Protein AF-A0A2A4KJM3-F1 (afdb_monomer)

Nearest PDB structures (foldseek):
  4j9c-assembly1_A  TM=4.118E-01  e=5.227E+00  Homo sapiens
  3hrs-assembly1_B  TM=3.796E-01  e=7.145E+00  Streptococcus gordonii
  7pi8-assembly1_t  TM=2.627E-01  e=9.175E+00  Mycoplasmoides pneumoniae M129

Solvent-accessible surface area (backbone atoms only — not comparable to full-atom values): 5342 Å² total; per-residue (Å²): 131,83,65,91,86,64,88,81,59,56,50,80,45,62,54,65,70,60,26,54,61,44,32,74,76,47,61,68,86,55,28,80,37,35,69,23,27,32,45,35,74,84,72,56,78,68,25,45,28,29,63,56,43,96,92,40,80,51,32,35,30,58,58,96,92,37,80,40,79,55,75,83,75,83,76,91,65,85,89,81,78,90,81,133

pLDDT: mean 81.97, std 18.2, range [39.34, 95.88]

Secondary structure (DSSP, 8-state):
-PPTT----EEEE--HHHHHHHHTTS-HHHHTTEEEEEEETTS---EEEEPP-SS--SEEEEETTEEEEE----------S---

Radius of gyration: 14.1 Å; Cα contacts (8 Å, |Δi|>4): 112; chains: 1; bounding box: 30×40×35 Å

Foldseek 3Di:
DPPPPDDWDFDKAQPPVLLVVQLVVDDPVQSVQFRIWTCTPVRDDIWTWGDADPVRNFIWTQDPNDIDGDDDDPPPDDPPDDDD

Mean predicted aligned error: 8.19 Å

Sequence (84 aa):
MTPRGKDRTGIVSDDLLTVASVARRIPLDKAVRCTAVIIPADGGDMLPLLRRTAKEPHQQTKDGGRWRSVVPLNRTNSQEEAAA

Structure (mmCIF, N/CA/C/O backbone):
data_AF-A0A2A4KJM3-F1
#
_entry.id   AF-A0A2A4KJM3-F1
#
loop_
_atom_site.group_PDB
_atom_site.id
_atom_site.type_symbol
_atom_site.label_atom_id
_atom_site.label_alt_id
_atom_site.label_comp_id
_atom_site.label_asym_id
_atom_site.label_entity_id
_atom_site.label_seq_id
_atom_site.pdbx_PDB_ins_code
_atom_site.Cartn_x
_atom_site.Cartn_y
_atom_site.Cartn_z
_atom_site.occupancy
_atom_site.B_iso_or_equiv
_atom_site.auth_seq_id
_atom_site.auth_comp_id
_atom_site.auth_asym_id
_atom_site.auth_atom_id
_atom_site.pdbx_PDB_model_num
ATOM 1 N N . MET A 1 1 ? 13.143 -9.125 -8.153 1.00 44.56 1 MET A N 1
ATOM 2 C CA . MET A 1 1 ? 13.791 -8.837 -6.852 1.00 44.56 1 MET A CA 1
ATOM 3 C C . MET A 1 1 ? 14.355 -7.429 -6.907 1.00 44.56 1 MET A C 1
ATOM 5 O O . MET A 1 1 ? 15.320 -7.213 -7.628 1.00 44.56 1 MET A O 1
ATOM 9 N N . THR A 1 2 ? 13.762 -6.469 -6.202 1.00 48.41 2 THR A N 1
ATOM 10 C CA . THR A 1 2 ? 14.382 -5.149 -6.015 1.00 48.41 2 THR A CA 1
ATOM 11 C C . THR A 1 2 ? 15.647 -5.336 -5.163 1.00 48.41 2 THR A C 1
ATOM 13 O O . THR A 1 2 ? 15.572 -5.997 -4.121 1.00 48.41 2 THR A O 1
ATOM 16 N N . PRO A 1 3 ? 16.825 -4.843 -5.588 1.00 47.72 3 PRO A N 1
ATOM 17 C CA . PRO A 1 3 ? 18.059 -4.985 -4.819 1.00 47.72 3 PRO A CA 1
ATOM 18 C C . PRO A 1 3 ? 17.889 -4.374 -3.425 1.00 47.72 3 PRO A C 1
ATOM 20 O O . PRO A 1 3 ? 17.326 -3.286 -3.286 1.00 47.72 3 PRO A O 1
ATOM 23 N N . ARG A 1 4 ? 18.365 -5.065 -2.381 1.00 48.38 4 ARG A N 1
ATOM 24 C CA . ARG A 1 4 ? 18.321 -4.547 -1.006 1.00 48.38 4 ARG A CA 1
ATOM 25 C C . ARG A 1 4 ? 19.041 -3.194 -0.965 1.00 48.38 4 ARG A C 1
ATOM 27 O O . ARG A 1 4 ? 20.224 -3.135 -1.272 1.00 48.38 4 ARG A O 1
ATOM 34 N N . GLY A 1 5 ? 18.328 -2.138 -0.575 1.00 51.47 5 GLY A N 1
ATOM 35 C CA . GLY A 1 5 ? 18.913 -0.817 -0.323 1.00 51.47 5 GLY A CA 1
ATOM 36 C C . GLY A 1 5 ? 18.793 0.208 -1.453 1.00 51.47 5 GLY A C 1
ATOM 37 O O . GLY A 1 5 ? 19.334 1.293 -1.297 1.00 51.47 5 GLY A O 1
ATOM 38 N N . LYS A 1 6 ? 18.092 -0.084 -2.558 1.00 63.28 6 LYS A N 1
ATOM 39 C CA . LYS A 1 6 ? 17.715 0.972 -3.510 1.00 63.28 6 LYS A CA 1
ATOM 40 C C . LYS A 1 6 ? 16.428 1.648 -3.059 1.00 63.28 6 LYS A C 1
ATOM 42 O O . LYS A 1 6 ? 15.422 0.969 -2.845 1.00 63.28 6 LYS A O 1
ATOM 47 N N . ASP A 1 7 ? 16.473 2.969 -2.943 1.00 69.81 7 ASP A N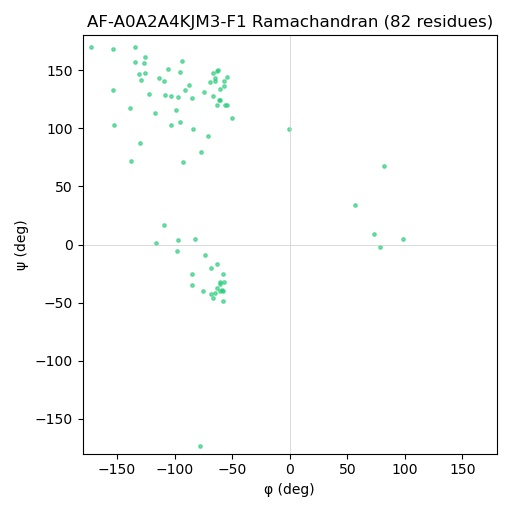 1
ATOM 48 C CA . ASP A 1 7 ? 15.277 3.780 -2.769 1.00 69.81 7 ASP A CA 1
ATOM 49 C C . ASP A 1 7 ? 14.375 3.590 -3.986 1.00 69.81 7 ASP A C 1
ATOM 51 O O . ASP A 1 7 ? 14.795 3.750 -5.135 1.00 69.81 7 ASP A O 1
ATOM 55 N N . ARG A 1 8 ? 13.136 3.178 -3.724 1.00 79.94 8 ARG A N 1
ATOM 56 C CA . ARG A 1 8 ? 12.136 2.936 -4.756 1.00 79.94 8 ARG A CA 1
ATOM 57 C C . ARG A 1 8 ? 11.238 4.157 -4.837 1.00 79.94 8 ARG A C 1
ATOM 59 O O . ARG A 1 8 ? 10.554 4.492 -3.872 1.00 79.94 8 ARG A O 1
ATOM 66 N N . THR A 1 9 ? 11.268 4.832 -5.978 1.00 88.50 9 THR A N 1
ATOM 67 C CA . THR A 1 9 ? 10.431 6.001 -6.244 1.00 88.50 9 THR A CA 1
ATOM 68 C C . THR A 1 9 ? 9.140 5.590 -6.945 1.00 88.50 9 THR A C 1
ATOM 70 O O . THR A 1 9 ? 9.040 4.525 -7.562 1.00 88.50 9 THR A O 1
ATOM 73 N N . GLY A 1 10 ? 8.124 6.435 -6.836 1.00 91.12 10 GLY A N 1
ATOM 74 C CA . GLY A 1 10 ? 6.834 6.214 -7.467 1.00 91.12 10 GLY A CA 1
ATOM 75 C C . GLY A 1 10 ? 5.933 7.428 -7.323 1.00 91.12 10 GLY A C 1
ATOM 76 O O . GLY A 1 10 ? 6.242 8.361 -6.577 1.00 91.12 10 GLY A O 1
ATOM 77 N N . ILE A 1 11 ? 4.818 7.403 -8.043 1.00 92.44 11 ILE A N 1
ATOM 78 C CA . ILE A 1 11 ? 3.768 8.414 -7.923 1.00 92.44 11 ILE A CA 1
ATOM 79 C C . ILE A 1 11 ? 2.688 7.925 -6.964 1.00 92.44 11 ILE A C 1
ATOM 81 O O . ILE A 1 11 ? 2.433 6.726 -6.858 1.00 92.44 11 ILE A O 1
ATOM 85 N N . VAL A 1 12 ? 2.055 8.856 -6.259 1.00 93.31 12 VAL A N 1
ATOM 86 C CA . VAL A 1 12 ? 0.913 8.554 -5.395 1.00 93.31 12 VAL A CA 1
ATOM 87 C C . VAL A 1 12 ? -0.368 8.702 -6.209 1.00 93.31 12 VAL A C 1
ATOM 89 O O . VAL A 1 12 ? -0.531 9.696 -6.911 1.00 93.31 12 VAL A O 1
ATOM 92 N N . SER A 1 13 ? -1.263 7.725 -6.101 1.00 94.00 13 SER A N 1
ATOM 93 C CA . SER A 1 13 ? -2.604 7.761 -6.689 1.00 94.00 13 SER A CA 1
ATOM 94 C C . SER A 1 13 ? -3.645 7.409 -5.630 1.00 94.00 13 SER A C 1
ATOM 96 O O . SER A 1 13 ? -3.413 6.547 -4.783 1.00 94.00 13 SER A O 1
ATOM 98 N N . ASP A 1 14 ? -4.785 8.082 -5.668 1.00 94.00 14 ASP A N 1
ATOM 99 C CA . ASP A 1 14 ? -5.943 7.882 -4.798 1.00 94.00 14 ASP A CA 1
ATOM 100 C C . ASP A 1 14 ? -7.137 7.247 -5.535 1.00 94.00 14 ASP A C 1
ATOM 102 O O . ASP A 1 14 ? -8.254 7.249 -5.018 1.00 94.00 14 ASP A O 1
ATOM 106 N N . ASP A 1 15 ? -6.899 6.649 -6.710 1.00 95.12 15 ASP A N 1
ATOM 107 C CA . ASP A 1 15 ? -7.927 5.936 -7.471 1.00 95.12 15 ASP A CA 1
ATOM 108 C C . ASP A 1 15 ? -8.614 4.857 -6.616 1.00 95.12 15 ASP A C 1
ATOM 110 O O . ASP A 1 15 ? -7.981 3.918 -6.124 1.00 95.12 15 ASP A O 1
ATOM 114 N N . LEU A 1 16 ? -9.933 4.980 -6.453 1.00 92.31 16 LEU A N 1
ATOM 115 C CA . LEU A 1 16 ? -10.704 4.179 -5.500 1.00 92.31 16 LEU A CA 1
ATOM 116 C C . LEU A 1 16 ? -10.679 2.682 -5.825 1.00 92.31 16 LEU A C 1
ATOM 118 O O . LEU A 1 16 ? -10.614 1.856 -4.910 1.00 92.31 16 LEU A O 1
ATOM 122 N N . LEU A 1 17 ? -10.712 2.318 -7.111 1.00 94.06 17 LEU A N 1
ATOM 123 C CA . LEU A 1 17 ? -10.686 0.917 -7.541 1.00 94.06 17 LEU A CA 1
ATOM 124 C C . LEU A 1 17 ? -9.329 0.283 -7.245 1.00 94.06 17 LEU A C 1
ATOM 126 O O . LEU A 1 17 ? -9.249 -0.839 -6.726 1.00 94.06 17 LEU A O 1
ATOM 130 N N . THR A 1 18 ? -8.263 1.023 -7.523 1.00 93.25 18 THR A N 1
ATOM 131 C CA . THR A 1 18 ? -6.894 0.602 -7.254 1.00 93.25 18 THR A CA 1
ATOM 132 C C . THR A 1 18 ? -6.641 0.491 -5.753 1.00 93.25 18 THR A C 1
ATOM 134 O O . THR A 1 18 ? -6.144 -0.538 -5.284 1.00 93.25 18 THR A O 1
ATOM 137 N N . VAL A 1 19 ? -7.061 1.490 -4.972 1.00 95.75 19 VAL A N 1
ATOM 138 C CA . VAL A 1 19 ? -6.965 1.474 -3.506 1.00 95.75 19 VAL A CA 1
ATOM 139 C C . VAL A 1 19 ? -7.713 0.277 -2.927 1.00 95.75 19 VAL A C 1
ATOM 141 O O . VAL A 1 19 ? -7.130 -0.470 -2.141 1.00 95.75 19 VAL A O 1
ATOM 144 N N . ALA A 1 20 ? -8.959 0.031 -3.341 1.00 93.88 20 ALA A N 1
ATOM 145 C CA . ALA A 1 20 ? -9.737 -1.110 -2.862 1.00 93.88 20 ALA A CA 1
ATOM 146 C C . ALA A 1 20 ? -9.068 -2.451 -3.20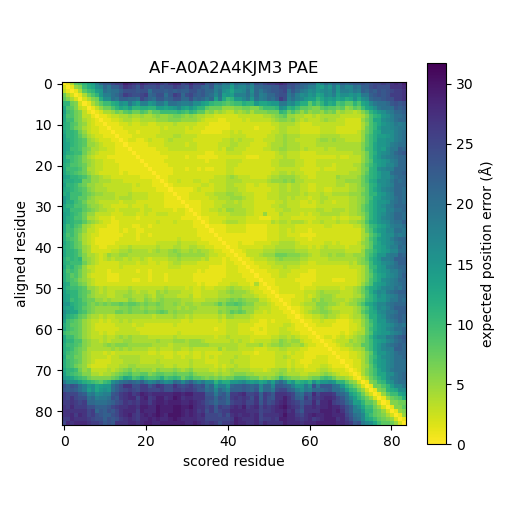6 1.00 93.88 20 ALA A C 1
ATOM 148 O O . ALA A 1 20 ? -9.025 -3.364 -2.377 1.00 93.88 20 ALA A O 1
ATOM 149 N N . SER A 1 21 ? -8.505 -2.564 -4.410 1.00 94.38 21 SER A N 1
ATOM 150 C CA . SER A 1 21 ? -7.807 -3.769 -4.870 1.00 94.38 21 SER A CA 1
ATOM 151 C C . SER A 1 21 ? -6.541 -4.052 -4.058 1.00 94.38 21 SER A C 1
ATOM 153 O O . SER A 1 21 ? -6.287 -5.201 -3.684 1.00 94.38 21 SER A O 1
ATOM 155 N N . VAL A 1 22 ? -5.763 -3.016 -3.739 1.00 94.00 22 VAL A N 1
ATOM 156 C CA . VAL A 1 22 ? -4.532 -3.135 -2.944 1.00 94.00 22 VAL A CA 1
ATOM 157 C C . VAL A 1 22 ? -4.841 -3.337 -1.454 1.00 94.00 22 VAL A C 1
ATOM 159 O O . VAL A 1 22 ? -4.208 -4.174 -0.807 1.00 94.00 22 VAL A O 1
ATOM 162 N N . ALA A 1 23 ? -5.844 -2.645 -0.907 1.00 93.19 23 ALA A N 1
ATOM 163 C CA . ALA A 1 23 ? -6.240 -2.744 0.500 1.00 93.19 23 ALA A CA 1
ATOM 164 C C . ALA A 1 23 ? -6.691 -4.162 0.895 1.00 93.19 23 ALA A C 1
ATOM 166 O O . ALA A 1 23 ? -6.419 -4.608 2.008 1.00 93.19 23 ALA A O 1
ATOM 167 N N . ARG A 1 24 ? -7.294 -4.921 -0.032 1.00 92.88 24 ARG A N 1
ATOM 168 C CA . ARG A 1 24 ? -7.663 -6.338 0.175 1.00 92.88 24 ARG A CA 1
ATOM 169 C C . ARG A 1 24 ? -6.466 -7.265 0.419 1.00 92.88 24 ARG A C 1
ATOM 171 O O . ARG A 1 24 ? -6.652 -8.383 0.885 1.00 92.88 24 ARG A O 1
ATOM 178 N N . ARG A 1 25 ? -5.244 -6.829 0.093 1.00 90.75 25 ARG A N 1
ATOM 179 C CA . ARG A 1 25 ? -4.005 -7.624 0.209 1.00 90.75 25 ARG A CA 1
ATOM 180 C C . ARG A 1 25 ? -3.231 -7.351 1.505 1.00 90.75 25 ARG A C 1
ATOM 182 O O . ARG A 1 25 ? -2.127 -7.873 1.685 1.00 90.75 25 ARG A O 1
ATOM 189 N N . ILE A 1 26 ? -3.766 -6.517 2.399 1.00 92.56 26 ILE A N 1
ATOM 190 C CA . ILE A 1 26 ? -3.128 -6.152 3.670 1.00 92.56 26 ILE A CA 1
ATOM 191 C C . ILE A 1 26 ? -4.050 -6.410 4.872 1.00 92.56 26 ILE A C 1
ATOM 193 O O . ILE A 1 26 ? -5.257 -6.548 4.693 1.00 92.56 26 ILE A O 1
ATOM 197 N N . PRO A 1 27 ? -3.495 -6.495 6.100 1.00 92.69 27 PRO A N 1
ATOM 198 C CA . PRO A 1 27 ? -4.287 -6.660 7.317 1.00 92.69 27 PRO A CA 1
ATOM 199 C C . PRO A 1 27 ? -5.358 -5.577 7.478 1.00 92.69 27 PRO A C 1
ATOM 201 O O . PRO A 1 27 ? -5.122 -4.417 7.132 1.00 92.69 27 PRO A O 1
ATOM 204 N N . LEU A 1 28 ? -6.518 -5.948 8.027 1.00 91.81 28 LEU A N 1
ATOM 205 C CA . LEU A 1 28 ? -7.696 -5.079 8.111 1.00 91.81 28 LEU A CA 1
ATOM 206 C C . LEU A 1 28 ? -7.429 -3.776 8.885 1.00 91.81 28 LEU A C 1
ATOM 208 O O . LEU A 1 28 ? -7.867 -2.711 8.458 1.00 91.81 28 LEU A O 1
ATOM 212 N N . ASP A 1 29 ? -6.655 -3.836 9.973 1.00 90.19 29 ASP A N 1
ATOM 213 C CA . ASP A 1 29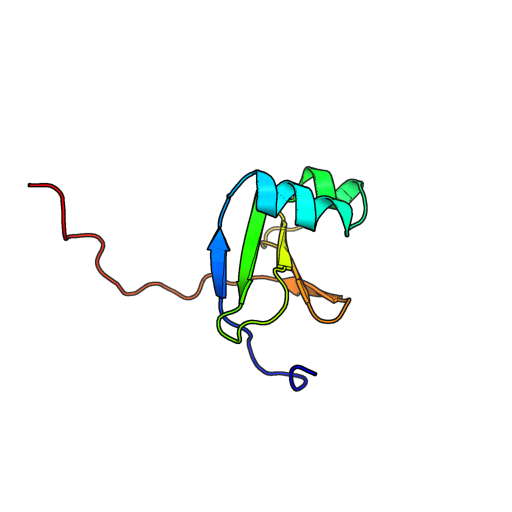 ? -6.274 -2.668 10.783 1.00 90.19 29 ASP A CA 1
ATOM 214 C C . ASP A 1 29 ? -5.480 -1.627 9.974 1.00 90.19 29 ASP A C 1
ATOM 216 O O . ASP A 1 29 ? -5.620 -0.416 10.172 1.00 90.19 29 ASP A O 1
ATOM 220 N N . LYS A 1 30 ? -4.670 -2.098 9.020 1.00 90.75 30 LYS A N 1
ATOM 221 C CA . LYS A 1 30 ? -3.919 -1.251 8.091 1.00 90.75 30 LYS A CA 1
ATOM 222 C C . LYS A 1 30 ? -4.776 -0.851 6.887 1.00 90.75 30 LYS A C 1
ATOM 224 O O . LYS A 1 30 ? -4.654 0.282 6.428 1.00 90.75 30 LYS A O 1
ATOM 229 N N . ALA A 1 31 ? -5.665 -1.722 6.407 1.00 91.44 31 ALA A N 1
ATOM 230 C CA . ALA A 1 31 ? -6.554 -1.456 5.274 1.00 91.44 31 ALA A CA 1
ATOM 231 C C . ALA A 1 31 ? -7.440 -0.221 5.500 1.00 91.44 31 ALA A C 1
ATOM 233 O O . ALA A 1 31 ? -7.549 0.612 4.606 1.00 91.44 31 ALA A O 1
ATOM 234 N N . VAL A 1 32 ? -7.966 -0.032 6.717 1.00 91.19 32 VAL A N 1
ATOM 235 C CA . VAL A 1 32 ? -8.767 1.155 7.096 1.00 91.19 32 VAL A CA 1
ATOM 236 C C . VAL A 1 32 ? -7.998 2.471 6.902 1.00 91.19 32 VAL A C 1
ATOM 238 O O . VAL A 1 32 ? -8.585 3.529 6.689 1.00 91.19 32 VAL A O 1
ATOM 241 N N . ARG A 1 33 ? -6.665 2.421 6.951 1.00 92.50 33 ARG A N 1
ATOM 242 C CA . ARG A 1 33 ? -5.785 3.586 6.794 1.00 92.50 33 ARG A CA 1
ATOM 243 C C . ARG A 1 33 ? -5.217 3.735 5.386 1.00 92.50 33 ARG A C 1
ATOM 245 O O . ARG A 1 33 ? -4.512 4.714 5.131 1.00 92.50 33 ARG A O 1
ATOM 252 N N . CYS A 1 34 ? -5.470 2.772 4.504 1.00 94.06 34 CYS A N 1
ATOM 253 C CA . CYS A 1 34 ? -4.987 2.765 3.131 1.00 94.06 34 CYS A CA 1
ATOM 254 C C . CYS A 1 34 ? -5.932 3.593 2.264 1.00 94.06 34 CYS A C 1
ATOM 256 O O . CYS A 1 34 ? -6.990 3.119 1.864 1.00 94.06 34 CYS A O 1
ATOM 258 N N . THR A 1 35 ? -5.559 4.838 1.984 1.00 91.38 35 THR A N 1
ATOM 259 C CA . THR A 1 35 ? -6.402 5.755 1.193 1.00 91.38 35 THR A CA 1
ATOM 260 C C . THR A 1 35 ? -5.772 6.160 -0.127 1.00 91.38 35 THR A C 1
ATOM 262 O O . THR A 1 35 ? -6.313 7.002 -0.825 1.00 91.38 35 THR A O 1
ATOM 265 N N . ALA A 1 36 ? -4.586 5.639 -0.407 1.00 95.44 36 ALA A N 1
ATOM 266 C CA . ALA A 1 36 ? -3.842 5.876 -1.624 1.00 95.44 36 ALA A CA 1
ATOM 267 C C . ALA A 1 36 ? -2.930 4.672 -1.871 1.00 95.44 36 ALA A C 1
ATOM 269 O O . ALA A 1 36 ? -2.726 3.825 -0.992 1.00 95.44 36 ALA A O 1
ATOM 270 N N . VAL A 1 37 ? -2.361 4.620 -3.062 1.00 95.56 37 VAL A N 1
ATOM 271 C CA . VAL A 1 37 ? -1.349 3.654 -3.467 1.00 95.56 37 VAL A CA 1
ATOM 272 C C . VAL A 1 37 ? -0.135 4.385 -4.019 1.00 95.56 37 VAL A C 1
ATOM 274 O O . VAL A 1 37 ? -0.227 5.518 -4.488 1.00 95.56 37 VAL A O 1
ATOM 277 N N . ILE A 1 38 ? 1.012 3.724 -3.969 1.00 94.62 38 ILE A N 1
ATOM 278 C CA . ILE A 1 38 ? 2.202 4.109 -4.717 1.00 94.62 38 ILE A CA 1
ATOM 279 C C . ILE A 1 38 ? 2.231 3.254 -5.977 1.00 94.62 38 ILE A C 1
ATOM 281 O O . ILE A 1 38 ? 2.181 2.026 -5.886 1.00 94.62 38 ILE A O 1
ATOM 285 N N . ILE A 1 39 ? 2.342 3.904 -7.129 1.00 93.50 39 ILE A N 1
ATOM 286 C CA . ILE A 1 39 ? 2.643 3.277 -8.415 1.00 93.50 39 ILE A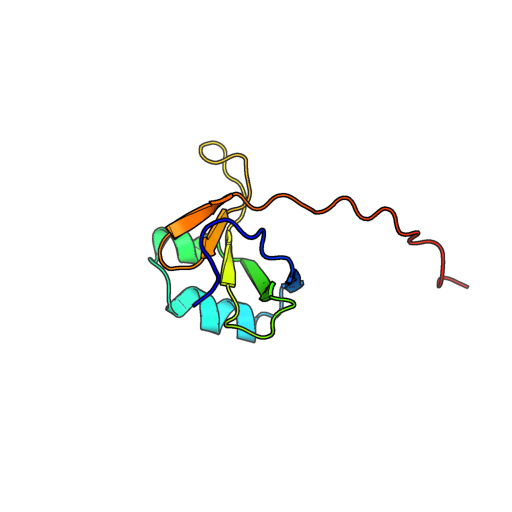 CA 1
ATOM 287 C C . ILE A 1 39 ? 4.160 3.408 -8.614 1.00 93.50 39 ILE A C 1
ATOM 289 O O . ILE A 1 39 ? 4.642 4.525 -8.842 1.00 93.50 39 ILE A O 1
ATOM 293 N N . PRO A 1 40 ? 4.937 2.321 -8.461 1.00 92.56 40 PRO A N 1
ATOM 294 C CA . PRO A 1 40 ? 6.389 2.380 -8.581 1.00 92.56 40 PRO A CA 1
ATOM 295 C C . PRO A 1 40 ? 6.839 2.747 -9.998 1.00 92.56 40 PRO A C 1
ATOM 297 O O . PRO A 1 40 ? 6.293 2.246 -10.980 1.00 92.56 40 PRO A O 1
ATOM 300 N N . ALA A 1 41 ? 7.881 3.572 -10.113 1.00 89.56 41 ALA A N 1
ATOM 301 C CA . ALA A 1 41 ? 8.432 3.982 -11.409 1.00 89.56 41 ALA A CA 1
ATOM 302 C C . ALA A 1 41 ? 9.117 2.832 -12.173 1.00 89.56 41 ALA A C 1
ATOM 304 O O . ALA A 1 41 ? 9.291 2.902 -13.384 1.00 89.56 41 ALA A O 1
ATOM 305 N N . ASP A 1 42 ? 9.498 1.764 -11.470 1.00 87.31 42 ASP A N 1
ATOM 306 C CA . ASP A 1 42 ? 10.107 0.564 -12.050 1.00 87.31 42 ASP A CA 1
ATOM 307 C C . ASP A 1 42 ? 9.082 -0.428 -12.634 1.00 87.31 42 ASP A C 1
ATOM 309 O O . ASP A 1 42 ? 9.463 -1.519 -13.059 1.00 87.31 42 ASP A O 1
ATOM 313 N N . GLY A 1 43 ? 7.791 -0.072 -12.641 1.00 86.69 43 GLY A N 1
ATOM 314 C CA . GLY A 1 43 ? 6.717 -0.885 -13.213 1.00 86.69 43 GLY A CA 1
ATOM 315 C C . GLY A 1 43 ? 6.338 -2.120 -12.394 1.00 86.69 43 GLY A C 1
ATOM 316 O O . GLY A 1 43 ? 5.590 -2.963 -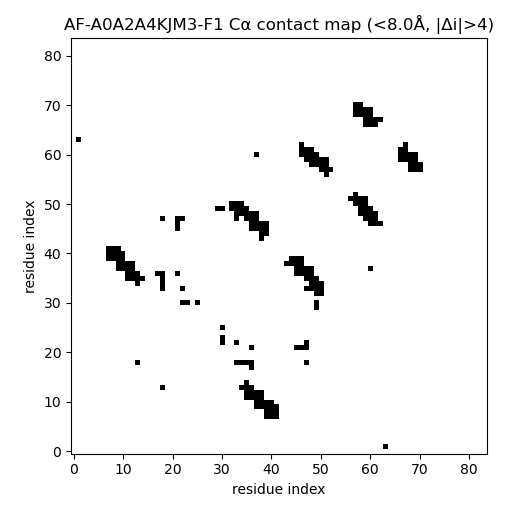12.885 1.00 86.69 43 GLY A O 1
ATOM 317 N N . GLY A 1 44 ? 6.848 -2.269 -11.167 1.00 88.12 44 GLY A N 1
ATOM 318 C CA . GLY A 1 44 ? 6.429 -3.371 -10.303 1.00 88.12 44 GLY A CA 1
ATOM 319 C C . GLY A 1 44 ? 5.068 -3.140 -9.638 1.00 88.12 44 GLY A C 1
ATOM 320 O O . GLY A 1 44 ? 4.374 -2.162 -9.902 1.00 88.12 44 GLY A O 1
ATOM 321 N N . ASP A 1 45 ? 4.702 -4.052 -8.734 1.00 90.19 45 ASP A N 1
ATOM 322 C CA . ASP A 1 45 ? 3.381 -4.044 -8.099 1.00 90.19 45 ASP A CA 1
ATOM 323 C C . ASP A 1 45 ? 3.062 -2.737 -7.367 1.00 90.19 45 ASP A C 1
ATOM 325 O O . ASP A 1 45 ? 3.899 -2.184 -6.649 1.00 90.19 45 ASP A O 1
ATOM 329 N N . MET A 1 46 ? 1.807 -2.301 -7.488 1.00 93.25 46 MET A N 1
ATOM 330 C CA . MET A 1 46 ? 1.265 -1.180 -6.725 1.00 93.25 46 MET A CA 1
ATOM 331 C C . MET A 1 46 ? 1.326 -1.471 -5.227 1.00 93.25 46 MET A C 1
ATOM 333 O O . MET A 1 46 ? 0.932 -2.547 -4.763 1.00 93.25 46 MET A O 1
ATOM 337 N N . LEU A 1 47 ? 1.794 -0.489 -4.464 1.00 94.62 47 LEU A N 1
ATOM 338 C CA . LEU A 1 47 ? 2.023 -0.633 -3.032 1.00 94.62 47 LEU A CA 1
ATOM 339 C C . LEU A 1 47 ? 0.989 0.183 -2.244 1.00 94.62 47 LEU A C 1
ATOM 341 O O . LEU A 1 47 ? 0.676 1.305 -2.635 1.00 94.62 47 LEU A O 1
ATOM 345 N N . PRO A 1 48 ? 0.464 -0.319 -1.114 1.00 95.88 48 PRO A N 1
ATOM 346 C CA . PRO A 1 48 ? -0.461 0.448 -0.280 1.00 95.88 48 PRO A CA 1
ATOM 347 C C . PRO A 1 48 ? 0.239 1.668 0.317 1.00 95.88 48 PRO A C 1
ATOM 349 O O . PRO A 1 48 ? 1.393 1.562 0.737 1.00 95.88 48 PRO A O 1
ATOM 352 N N . LEU A 1 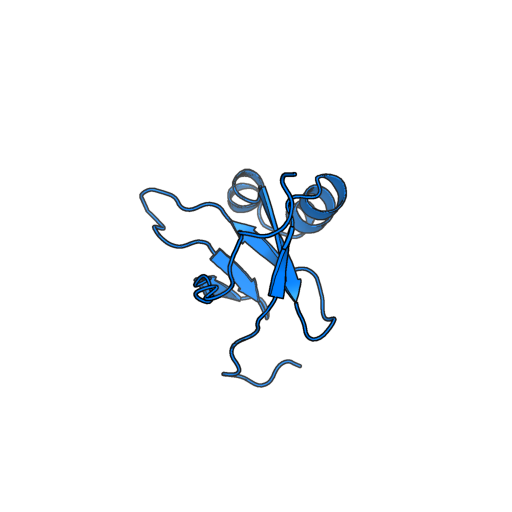49 ? -0.464 2.793 0.436 1.00 95.56 49 LEU A N 1
ATOM 353 C CA . LEU A 1 49 ? 0.009 3.968 1.162 1.00 95.56 49 LEU A CA 1
ATOM 354 C C . LEU A 1 49 ? -0.910 4.260 2.348 1.00 95.56 49 LEU A C 1
ATOM 356 O O . LEU A 1 49 ? -2.074 4.639 2.196 1.00 95.56 49 LEU A O 1
ATOM 360 N N . LEU A 1 50 ? -0.367 4.095 3.550 1.00 95.12 50 LEU A N 1
ATOM 361 C CA . LEU A 1 50 ? -1.093 4.330 4.789 1.00 95.12 50 LEU A CA 1
ATOM 362 C C . LEU A 1 50 ? -0.988 5.787 5.224 1.00 95.12 50 LEU A C 1
ATOM 364 O O . LEU A 1 50 ? 0.103 6.370 5.238 1.00 95.12 50 LEU A O 1
ATOM 368 N N . ARG A 1 51 ? -2.113 6.348 5.675 1.00 92.06 51 ARG A N 1
ATOM 369 C CA . ARG A 1 51 ? -2.130 7.651 6.345 1.00 92.06 51 ARG A CA 1
ATOM 370 C C . ARG A 1 51 ? -1.343 7.615 7.660 1.00 92.06 51 ARG A C 1
ATOM 372 O O . ARG A 1 51 ? -1.288 6.601 8.370 1.00 92.06 51 ARG A O 1
ATOM 379 N N . ARG A 1 52 ? -0.771 8.776 7.982 1.00 90.69 52 ARG A N 1
ATOM 380 C CA . ARG A 1 52 ? -0.100 9.070 9.254 1.00 90.69 52 ARG A CA 1
ATOM 381 C C . ARG A 1 52 ? -1.101 8.954 10.404 1.00 90.69 52 ARG A C 1
ATOM 383 O O . ARG A 1 52 ? -2.289 9.215 10.226 1.00 90.69 52 ARG A O 1
ATOM 390 N N . THR A 1 53 ? -0.617 8.582 11.579 1.00 87.50 53 THR A N 1
ATOM 391 C CA . THR A 1 53 ? -1.387 8.598 12.832 1.00 87.50 53 THR A CA 1
ATOM 392 C C . THR A 1 53 ? -0.548 9.221 13.940 1.00 87.50 53 THR A C 1
ATOM 394 O O . THR A 1 53 ? 0.656 9.392 13.777 1.00 87.50 53 THR A O 1
ATOM 397 N N . ALA A 1 54 ? -1.153 9.504 15.095 1.00 87.19 54 ALA A N 1
ATOM 398 C CA . ALA A 1 54 ? -0.415 10.001 16.258 1.00 87.19 54 ALA A CA 1
ATOM 399 C C . ALA A 1 54 ? 0.722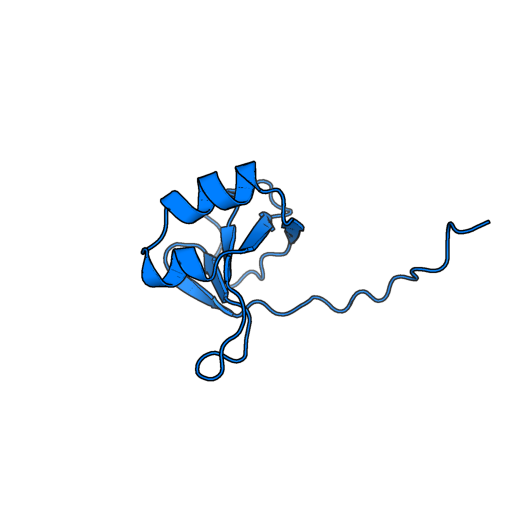 9.055 16.703 1.00 87.19 54 ALA A C 1
ATOM 401 O O . ALA A 1 54 ? 1.753 9.519 17.175 1.00 87.19 54 ALA A O 1
ATOM 402 N N . LYS A 1 55 ? 0.557 7.734 16.523 1.00 86.44 55 LYS A N 1
ATOM 403 C CA . LYS A 1 55 ? 1.582 6.726 16.854 1.00 86.44 55 LYS A CA 1
ATOM 404 C C . LYS A 1 55 ? 2.608 6.512 15.737 1.00 86.44 55 LYS A C 1
ATOM 406 O O . LYS A 1 55 ? 3.719 6.073 16.003 1.00 86.44 55 LYS A O 1
ATOM 411 N N . GLU A 1 56 ? 2.232 6.790 14.492 1.00 85.88 56 GLU A N 1
ATOM 412 C CA . GLU A 1 56 ? 3.062 6.591 13.300 1.00 85.88 56 GLU A CA 1
ATOM 413 C C . GLU A 1 56 ? 3.045 7.887 12.473 1.00 85.88 56 GLU A C 1
ATOM 415 O O . GLU A 1 56 ? 2.191 8.043 11.592 1.00 85.88 56 GLU A O 1
ATOM 420 N N . PRO A 1 57 ? 3.955 8.840 12.759 1.00 85.50 57 PRO A N 1
ATOM 421 C CA . PRO A 1 57 ? 3.905 10.190 12.191 1.00 85.50 57 PRO A CA 1
ATOM 422 C C . PRO A 1 57 ? 4.303 10.248 10.710 1.00 85.50 57 PRO A C 1
ATOM 424 O O . PRO A 1 57 ? 4.122 11.275 10.059 1.00 85.50 57 PRO A O 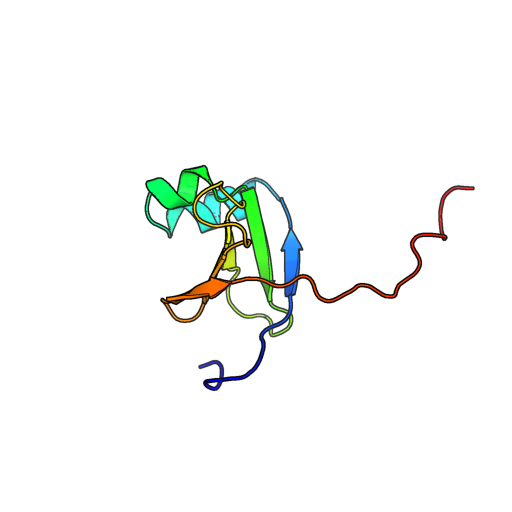1
ATOM 427 N N . HIS A 1 58 ? 4.818 9.152 10.152 1.00 89.62 58 HIS A N 1
ATOM 428 C CA . HIS A 1 58 ? 5.190 9.039 8.744 1.00 89.62 58 HIS A CA 1
ATOM 429 C C . HIS A 1 58 ? 4.173 8.194 7.979 1.00 89.62 58 HIS A C 1
ATOM 431 O O . HIS A 1 58 ? 3.534 7.301 8.537 1.00 89.62 58 HIS A O 1
ATOM 437 N N . GLN A 1 59 ? 4.015 8.480 6.684 1.00 92.50 59 GLN A N 1
ATOM 438 C CA . GLN A 1 59 ? 3.268 7.579 5.810 1.00 92.50 59 GLN A CA 1
ATOM 439 C C . GLN A 1 59 ? 4.040 6.269 5.685 1.00 92.50 59 GLN A C 1
ATOM 441 O O . GLN A 1 59 ? 5.270 6.264 5.731 1.00 92.50 59 GLN A O 1
ATOM 446 N N . GLN A 1 60 ? 3.320 5.163 5.534 1.00 93.81 60 GLN A N 1
ATOM 447 C CA . GLN A 1 60 ? 3.926 3.840 5.443 1.00 93.81 60 GLN A CA 1
ATOM 448 C C . GLN A 1 60 ? 3.472 3.119 4.185 1.00 93.81 60 GLN A C 1
ATOM 450 O O . GLN A 1 60 ? 2.328 3.258 3.758 1.00 93.81 60 GLN A O 1
ATOM 455 N N . THR A 1 61 ? 4.356 2.292 3.642 1.00 94.19 61 THR A N 1
ATOM 456 C CA . THR A 1 61 ? 4.050 1.383 2.542 1.00 94.19 61 THR A CA 1
ATOM 457 C C . THR A 1 61 ? 4.605 -0.007 2.808 1.00 94.19 61 THR A C 1
ATOM 459 O O . THR A 1 61 ? 5.521 -0.160 3.616 1.00 94.19 61 THR A O 1
ATOM 462 N N . LYS A 1 62 ? 4.041 -1.031 2.165 1.00 92.69 62 LYS A N 1
ATOM 463 C CA . LYS A 1 62 ? 4.498 -2.418 2.291 1.00 92.69 62 LYS A CA 1
ATOM 464 C C . LYS A 1 62 ? 5.294 -2.794 1.049 1.00 92.69 62 LYS A C 1
ATOM 466 O O . LYS A 1 62 ? 4.701 -3.100 0.024 1.00 92.69 62 LYS A O 1
ATOM 471 N N . ASP A 1 63 ? 6.616 -2.819 1.165 1.00 88.81 63 ASP A N 1
ATOM 472 C CA . ASP A 1 63 ? 7.533 -3.156 0.072 1.00 88.81 63 ASP A CA 1
ATOM 473 C C . ASP A 1 63 ? 8.416 -4.349 0.459 1.00 88.81 63 ASP A C 1
ATOM 475 O O . ASP A 1 63 ? 9.000 -4.395 1.549 1.00 88.81 63 ASP A O 1
ATOM 479 N N . GLY A 1 64 ? 8.475 -5.362 -0.410 1.00 84.62 64 GLY A N 1
ATOM 480 C CA . GLY A 1 64 ? 9.205 -6.608 -0.140 1.00 84.62 64 GLY A CA 1
ATOM 481 C C . GLY A 1 64 ? 8.746 -7.330 1.136 1.00 84.62 64 GLY A C 1
ATOM 482 O O . GLY A 1 64 ? 9.565 -7.885 1.867 1.00 84.62 64 GLY A O 1
ATOM 483 N N . GLY A 1 65 ? 7.450 -7.257 1.457 1.00 87.50 65 GLY A N 1
ATOM 484 C CA . GLY A 1 65 ? 6.864 -7.873 2.653 1.00 87.50 65 GLY A CA 1
ATOM 485 C C . GLY A 1 65 ? 7.085 -7.104 3.962 1.00 87.50 65 GLY A C 1
ATOM 486 O O . GLY A 1 65 ? 6.541 -7.514 4.987 1.00 87.50 65 GLY A O 1
ATOM 487 N N . ARG A 1 66 ? 7.817 -5.983 3.948 1.00 89.88 66 ARG A N 1
ATOM 488 C CA . ARG A 1 66 ? 8.083 -5.154 5.135 1.00 89.88 66 ARG A CA 1
ATOM 489 C C . ARG A 1 66 ? 7.413 -3.792 5.023 1.00 89.88 66 ARG A C 1
ATOM 491 O O . ARG A 1 66 ? 7.378 -3.198 3.950 1.00 89.88 66 ARG A O 1
ATOM 498 N N . TRP A 1 67 ? 6.920 -3.286 6.148 1.00 91.12 67 TRP A N 1
ATOM 499 C CA . TRP A 1 67 ? 6.454 -1.907 6.239 1.00 91.12 67 TRP A CA 1
ATOM 500 C C . TRP A 1 67 ? 7.650 -0.956 6.287 1.00 91.12 67 TRP A C 1
ATOM 502 O O . TRP A 1 67 ? 8.591 -1.173 7.051 1.00 91.12 67 TRP A O 1
ATOM 512 N N . ARG A 1 68 ? 7.620 0.079 5.453 1.00 90.88 68 ARG A N 1
ATOM 513 C CA . ARG A 1 68 ? 8.663 1.098 5.327 1.00 90.88 68 ARG A CA 1
ATOM 514 C C . ARG A 1 68 ? 8.039 2.481 5.377 1.00 90.88 68 ARG A C 1
ATOM 516 O O . ARG A 1 68 ? 6.923 2.670 4.894 1.00 90.88 68 ARG A O 1
ATOM 523 N N . SER A 1 69 ? 8.768 3.436 5.941 1.00 90.94 69 SER A N 1
ATOM 524 C CA . SER A 1 69 ? 8.386 4.845 5.896 1.00 90.94 69 SER A CA 1
ATOM 525 C C . SER A 1 69 ? 8.513 5.380 4.474 1.00 90.94 69 SER A C 1
ATOM 527 O O . SER A 1 69 ? 9.469 5.067 3.767 1.00 90.94 69 SER A O 1
ATOM 529 N N . VAL A 1 70 ? 7.550 6.201 4.078 1.00 90.19 70 VAL A N 1
ATOM 530 C CA . VAL A 1 70 ? 7.543 6.919 2.807 1.00 90.19 70 VAL A CA 1
ATOM 531 C C . VAL A 1 70 ? 7.932 8.358 3.088 1.00 90.19 70 VAL A C 1
ATOM 533 O O . VAL A 1 70 ? 7.346 9.015 3.953 1.00 90.19 70 VAL A O 1
ATOM 536 N N . VAL A 1 71 ? 8.924 8.837 2.349 1.00 87.62 71 VAL A N 1
ATOM 537 C CA . VAL A 1 71 ? 9.363 10.228 2.382 1.00 87.62 71 VAL A CA 1
ATOM 538 C C . VAL A 1 71 ? 8.922 10.864 1.067 1.00 87.62 71 VAL A C 1
ATOM 540 O O . VAL A 1 71 ? 9.184 10.284 0.012 1.00 87.62 71 VAL A O 1
ATOM 543 N N . PRO A 1 72 ? 8.224 12.012 1.089 1.00 83.38 72 PRO A N 1
ATOM 544 C CA . PRO A 1 72 ? 7.977 12.746 -0.140 1.00 83.38 72 PRO A CA 1
ATOM 545 C C . PRO A 1 72 ? 9.328 13.143 -0.738 1.00 83.38 72 PRO A C 1
ATOM 547 O O . PRO A 1 72 ? 10.137 13.786 -0.071 1.00 83.38 72 PRO A O 1
ATOM 550 N N . LEU A 1 73 ? 9.579 12.768 -1.993 1.00 81.31 73 LEU A N 1
ATOM 551 C CA . LEU A 1 73 ? 10.635 13.429 -2.751 1.00 81.31 73 LEU A CA 1
ATOM 552 C C . LEU A 1 73 ? 10.208 14.893 -2.876 1.00 81.31 73 LEU A C 1
ATOM 554 O O . LEU A 1 73 ? 9.127 15.153 -3.409 1.00 81.31 73 LEU A O 1
ATOM 558 N N . ASN A 1 74 ? 11.011 15.832 -2.367 1.00 62.47 74 ASN A N 1
ATOM 559 C CA . ASN A 1 74 ? 10.780 17.255 -2.599 1.00 62.47 74 ASN A CA 1
ATOM 560 C C . ASN A 1 74 ? 10.582 17.472 -4.106 1.00 62.47 74 ASN A C 1
ATOM 562 O O . ASN A 1 74 ? 11.523 17.352 -4.890 1.00 62.47 74 ASN A O 1
ATOM 566 N N . ARG A 1 75 ? 9.348 17.781 -4.517 1.00 50.81 75 ARG A N 1
ATOM 567 C CA . ARG A 1 75 ? 9.077 18.352 -5.832 1.00 50.81 75 ARG A CA 1
ATOM 568 C C . ARG A 1 75 ? 9.599 19.782 -5.796 1.00 50.81 75 ARG A C 1
ATOM 570 O O . ARG A 1 75 ? 8.868 20.694 -5.429 1.00 50.81 75 ARG A O 1
ATOM 577 N N . THR A 1 76 ? 10.835 19.999 -6.221 1.00 44.22 76 THR A N 1
ATOM 578 C CA . THR A 1 76 ? 11.141 21.258 -6.901 1.00 44.22 76 THR A CA 1
ATOM 579 C C . THR A 1 76 ? 10.599 21.107 -8.318 1.00 44.22 76 THR A C 1
ATOM 581 O O . THR A 1 76 ? 11.322 20.710 -9.223 1.00 44.22 76 THR A O 1
ATOM 584 N N . ASN A 1 77 ? 9.290 21.293 -8.495 1.00 39.44 77 ASN A N 1
ATOM 585 C CA . ASN A 1 77 ? 8.740 21.605 -9.808 1.00 39.44 77 ASN A CA 1
ATOM 586 C C . ASN A 1 77 ? 7.449 22.407 -9.638 1.00 39.44 77 ASN A C 1
ATOM 588 O O . ASN A 1 77 ? 6.417 21.870 -9.232 1.00 39.44 77 ASN A O 1
ATOM 592 N N . SER A 1 78 ? 7.601 23.706 -9.872 1.00 40.59 78 SER A N 1
ATOM 593 C CA . SER A 1 78 ? 6.635 24.664 -10.393 1.00 40.59 78 SER A CA 1
ATOM 594 C C . SER A 1 78 ? 5.261 24.070 -10.719 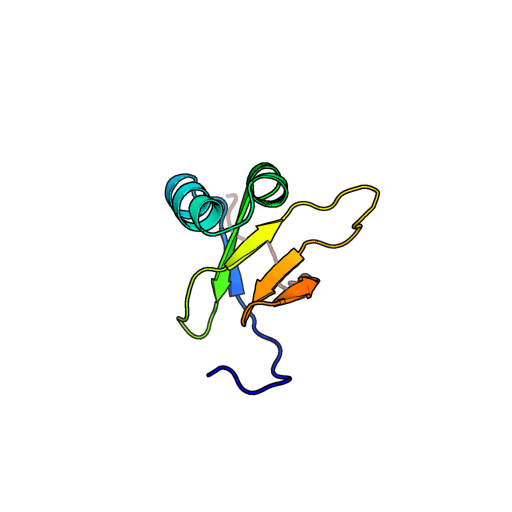1.00 40.59 78 SER A C 1
ATOM 596 O O . SER A 1 78 ? 5.055 23.485 -11.777 1.00 40.59 78 SER A O 1
ATOM 598 N N . GLN A 1 79 ? 4.297 24.249 -9.818 1.00 42.38 79 GLN A N 1
ATOM 599 C CA . GLN A 1 79 ? 2.895 24.366 -10.214 1.00 42.38 79 GLN A CA 1
ATOM 600 C C . GLN A 1 79 ? 2.598 25.858 -10.387 1.00 42.38 79 GLN A C 1
ATOM 602 O O . GLN A 1 79 ? 1.926 26.462 -9.564 1.00 42.38 79 GLN A O 1
ATOM 607 N N . GLU A 1 80 ? 3.158 26.444 -11.441 1.00 44.66 80 GLU A N 1
ATOM 608 C CA . GLU A 1 80 ? 2.618 27.645 -12.078 1.00 44.66 80 GLU A CA 1
ATOM 609 C C . GLU A 1 80 ? 2.724 27.418 -13.584 1.00 44.66 80 GLU A C 1
ATOM 611 O O . GLU A 1 80 ? 3.603 27.922 -14.265 1.00 44.66 80 GLU A O 1
ATOM 616 N N . GLU A 1 81 ? 1.873 26.536 -14.093 1.00 48.72 81 GLU A N 1
ATOM 617 C CA . GLU A 1 81 ? 1.421 26.616 -15.473 1.00 48.72 81 GLU A CA 1
ATOM 618 C C . GLU A 1 81 ? 0.045 25.951 -15.533 1.00 48.72 81 GLU A C 1
ATOM 620 O O . GLU A 1 81 ? -0.160 24.873 -14.973 1.00 48.72 81 GLU A O 1
ATOM 625 N N . ALA A 1 82 ? -0.885 26.640 -16.192 1.00 45.28 82 ALA A N 1
ATOM 626 C CA . ALA A 1 82 ? -2.303 26.326 -16.363 1.00 45.28 82 ALA A CA 1
ATOM 627 C C . ALA A 1 82 ? -3.255 26.707 -15.209 1.00 45.28 82 ALA A C 1
ATOM 629 O O . ALA A 1 82 ? -3.944 25.869 -14.629 1.00 45.28 82 ALA A O 1
ATOM 630 N N . ALA A 1 83 ? -3.418 28.014 -15.003 1.00 40.38 83 ALA A N 1
ATOM 631 C CA . ALA A 1 83 ? -4.754 28.608 -15.045 1.00 40.38 83 ALA A CA 1
ATOM 632 C C . ALA A 1 83 ? -4.652 29.953 -15.782 1.00 40.38 83 ALA A C 1
ATOM 634 O O . ALA A 1 83 ? -3.873 30.816 -15.387 1.00 40.38 83 ALA A O 1
ATOM 635 N N . ALA A 1 84 ? -5.349 30.020 -16.916 1.00 39.34 84 ALA A N 1
ATOM 636 C CA . ALA A 1 84 ? -5.430 31.141 -17.846 1.00 39.34 84 ALA A CA 1
ATOM 637 C C . ALA A 1 84 ? -6.147 32.365 -17.259 1.00 39.34 84 ALA A C 1
ATOM 639 O O . ALA A 1 84 ? -6.950 32.178 -16.315 1.00 39.34 84 ALA A O 1
#